Protein AF-A0A2E3RM75-F1 (afdb_monomer_lite)

Sequence (176 aa):
MGRNAAHRKAKRLPVSNRKEKLHALMRGMIERSFPGKHGLAAAEVESWISGKEVQLEQADKGAFSRKFHGSRDWSFLDVLAMQSLAGSTRITDAFEDEVEASPADTLSTLQHASHLLKESGEAVNALMSLESGDGDISETRAELIEAREAVEMALASLNAKAPSPAPVAPMQRRAG

Foldseek 3Di:
DDDDDDDPDPDDDPPVVLQVVLLVVLLVLCCVLPPVNQLVLQQQLVCQLVVHRGDSVRGPSVQSVCCNVSVDPDDPSSVVSSCVSSVHCVSVVVVVVVVVSPPPVLQPLVSLVVQLVVLVVLLVVQVVCVVVVNHDPVSNVVSVVSNVVSVVSSVVSVVVPDDDDPPDPPDPDDDD

Radius of gyration: 25.94 Å; chains: 1; bounding box: 64×62×68 Å

Secondary structure (DSSP, 8-state):
-----------PPPHHHHHHHHHHHHHHHHHHHSTT-HHHHHHHHHHHHHTS---TTTS-HHHHHHHHTTSSPPPHHHHHHHHHHTT--HHHHHHHHHHHTS------HHHHHHHHHHHHHHHHHHHHHHHHT-S-HHHHHHHHHHHHHHHHHHHHHHHHHSPPPPP---------

pLDDT: mean 81.68, std 19.38, range [38.88, 97.5]

Structure (mmCIF, N/CA/C/O backbone):
data_AF-A0A2E3RM75-F1
#
_entry.id   AF-A0A2E3RM75-F1
#
loop_
_atom_site.group_PDB
_atom_site.id
_atom_site.type_symbol
_atom_site.label_atom_id
_atom_site.label_alt_id
_atom_site.label_comp_id
_atom_site.label_asym_id
_atom_site.label_entity_id
_atom_site.label_seq_id
_atom_site.pdbx_PDB_ins_code
_atom_site.Cartn_x
_atom_site.Cartn_y
_atom_site.Cartn_z
_atom_site.occupancy
_atom_site.B_iso_or_equiv
_atom_site.auth_seq_id
_atom_site.auth_comp_id
_atom_site.auth_asym_id
_atom_site.auth_atom_id
_atom_site.pdbx_PDB_model_num
ATOM 1 N N . MET A 1 1 ? 44.868 -17.757 18.517 1.00 40.78 1 MET A N 1
ATOM 2 C CA . MET A 1 1 ? 44.311 -17.721 17.145 1.00 40.78 1 MET A CA 1
ATOM 3 C C . MET A 1 1 ? 42.870 -17.230 17.217 1.00 40.78 1 MET A C 1
ATOM 5 O O . MET A 1 1 ? 41.973 -18.025 17.457 1.00 40.78 1 MET A O 1
ATOM 9 N N . GLY A 1 2 ? 42.656 -15.916 17.109 1.00 38.88 2 GLY A N 1
ATOM 10 C CA . GLY A 1 2 ? 41.320 -15.312 17.135 1.00 38.88 2 GLY A CA 1
ATOM 11 C C . GLY A 1 2 ? 40.689 -15.327 15.745 1.00 38.88 2 GLY A C 1
ATOM 12 O O . GLY A 1 2 ? 41.323 -14.897 14.784 1.00 38.88 2 GLY A O 1
ATOM 13 N N . ARG A 1 3 ? 39.458 -15.834 15.622 1.00 39.69 3 ARG A N 1
ATOM 14 C CA . ARG A 1 3 ? 38.666 -15.722 14.390 1.00 39.69 3 ARG A CA 1
ATOM 15 C C . ARG A 1 3 ? 37.671 -14.579 14.557 1.00 39.69 3 ARG A C 1
ATOM 17 O O . ARG A 1 3 ? 36.735 -14.675 15.341 1.00 39.69 3 ARG A O 1
ATOM 24 N N . ASN A 1 4 ? 37.925 -13.504 13.816 1.00 39.81 4 ASN A N 1
ATOM 25 C CA . ASN A 1 4 ? 37.024 -12.376 13.620 1.00 39.81 4 ASN A CA 1
ATOM 26 C C . ASN A 1 4 ? 35.717 -12.865 12.978 1.00 39.81 4 ASN A C 1
ATOM 28 O O . ASN A 1 4 ? 35.725 -13.329 11.837 1.00 39.81 4 ASN A O 1
ATOM 32 N N . ALA A 1 5 ? 34.601 -12.742 13.694 1.00 41.91 5 ALA A N 1
ATOM 33 C CA . ALA A 1 5 ? 33.271 -12.878 13.121 1.00 41.91 5 ALA A CA 1
ATOM 34 C C . ALA A 1 5 ? 32.913 -11.557 12.426 1.00 41.91 5 ALA A C 1
ATOM 36 O O . ALA A 1 5 ? 32.620 -10.549 13.066 1.00 41.91 5 ALA A O 1
ATOM 37 N N . ALA A 1 6 ? 32.992 -11.546 11.097 1.00 41.34 6 ALA A N 1
ATOM 38 C CA . ALA A 1 6 ? 32.573 -10.415 10.286 1.00 41.34 6 ALA A CA 1
ATOM 39 C C . ALA A 1 6 ? 31.046 -10.248 10.373 1.00 41.34 6 ALA A C 1
ATOM 41 O O . ALA A 1 6 ? 30.289 -10.971 9.727 1.00 41.34 6 ALA A O 1
ATOM 42 N N . HIS A 1 7 ? 30.589 -9.268 11.154 1.00 39.34 7 HIS A N 1
ATOM 43 C CA . HIS A 1 7 ? 29.228 -8.750 11.067 1.00 39.34 7 HIS A CA 1
ATOM 44 C C . HIS A 1 7 ? 29.013 -8.119 9.683 1.00 39.34 7 HIS A C 1
ATOM 46 O O . HIS A 1 7 ? 29.459 -7.002 9.412 1.00 39.34 7 HIS A O 1
ATOM 52 N N . ARG A 1 8 ? 28.310 -8.825 8.791 1.00 41.28 8 ARG A N 1
ATOM 53 C CA . ARG A 1 8 ? 27.731 -8.225 7.583 1.00 41.28 8 ARG A CA 1
ATOM 54 C C . ARG A 1 8 ? 26.613 -7.274 8.014 1.00 41.28 8 ARG A C 1
ATOM 56 O O . ARG A 1 8 ? 25.492 -7.703 8.254 1.00 41.28 8 ARG A O 1
ATOM 63 N N . LYS A 1 9 ? 26.924 -5.979 8.127 1.00 40.62 9 LYS A N 1
ATOM 64 C CA . LYS A 1 9 ? 25.909 -4.924 8.239 1.00 40.62 9 LYS A CA 1
ATOM 65 C C . LYS A 1 9 ? 25.037 -4.958 6.981 1.00 40.62 9 LYS A C 1
ATOM 67 O O . LYS A 1 9 ? 25.577 -4.871 5.876 1.00 40.62 9 LYS A O 1
ATOM 72 N N . ALA A 1 10 ? 23.719 -5.075 7.146 1.00 48.03 10 ALA A N 1
ATOM 73 C CA . ALA A 1 10 ? 22.761 -4.883 6.064 1.00 48.03 10 ALA A CA 1
ATOM 74 C C . ALA A 1 10 ? 22.979 -3.481 5.477 1.00 48.03 10 ALA A C 1
ATOM 76 O O . ALA A 1 10 ? 22.758 -2.457 6.126 1.00 48.03 10 ALA A O 1
ATOM 77 N N . LYS A 1 11 ? 23.544 -3.434 4.271 1.00 43.00 11 LYS A N 1
ATOM 78 C CA . LYS A 1 11 ? 23.890 -2.188 3.596 1.00 43.00 11 LYS A CA 1
ATOM 79 C C . LYS A 1 11 ? 22.593 -1.601 3.052 1.00 43.00 11 LYS A C 1
ATOM 81 O O . LYS A 1 11 ? 22.117 -2.057 2.018 1.00 43.00 11 LYS A O 1
ATOM 86 N N . ARG A 1 12 ? 22.023 -0.611 3.752 1.00 49.88 12 ARG A N 1
ATOM 87 C CA . ARG A 1 12 ? 20.933 0.217 3.214 1.00 49.88 12 ARG A CA 1
ATOM 88 C C . ARG A 1 12 ? 21.353 0.693 1.825 1.00 49.88 12 ARG A C 1
ATOM 90 O O . ARG A 1 12 ? 22.395 1.338 1.677 1.00 49.88 12 ARG A O 1
ATOM 97 N N . LEU A 1 13 ? 20.585 0.310 0.811 1.00 47.06 13 LEU A N 1
ATOM 98 C CA . LEU A 1 13 ? 20.809 0.787 -0.542 1.00 47.06 13 LEU A CA 1
ATOM 99 C C . LEU A 1 13 ? 20.590 2.309 -0.550 1.00 47.06 13 LEU A C 1
ATOM 101 O O . LEU A 1 13 ? 19.638 2.784 0.076 1.00 47.06 13 LEU A O 1
ATOM 105 N N . PRO A 1 14 ? 21.466 3.093 -1.201 1.00 52.31 14 PRO A N 1
ATOM 106 C CA . PRO A 1 14 ? 21.268 4.534 -1.312 1.00 52.31 14 PRO A CA 1
ATOM 107 C C . PRO A 1 14 ? 19.904 4.824 -1.956 1.00 52.31 14 PRO A C 1
ATOM 109 O O . PRO A 1 14 ? 19.444 4.056 -2.798 1.00 52.31 14 PRO A O 1
ATOM 112 N N . VAL A 1 15 ? 19.253 5.928 -1.571 1.00 54.31 15 VAL A N 1
ATOM 113 C CA . VAL A 1 15 ? 17.905 6.320 -2.043 1.00 54.31 15 VAL A CA 1
ATOM 114 C C . VAL A 1 15 ? 17.802 6.331 -3.579 1.00 54.31 15 VAL A C 1
ATOM 116 O O . VAL A 1 15 ? 16.757 5.980 -4.127 1.00 54.31 15 VAL A O 1
ATOM 119 N N . SER A 1 16 ? 18.904 6.631 -4.277 1.00 59.72 16 SER A N 1
ATOM 120 C CA . SER A 1 16 ? 19.016 6.530 -5.738 1.00 59.72 16 SER A CA 1
ATOM 121 C C . SER A 1 16 ? 18.713 5.126 -6.275 1.00 59.72 16 SER A C 1
ATOM 123 O O . SER A 1 16 ? 18.017 4.990 -7.275 1.00 59.72 16 SER A O 1
ATOM 125 N N . ASN A 1 17 ? 19.128 4.076 -5.566 1.00 78.06 17 ASN A N 1
ATOM 126 C CA . ASN A 1 17 ? 18.928 2.691 -5.980 1.00 78.06 17 ASN A CA 1
ATOM 127 C C . ASN A 1 17 ? 17.463 2.246 -5.815 1.00 78.06 17 ASN A C 1
ATOM 129 O O . ASN A 1 17 ? 16.940 1.529 -6.658 1.00 78.06 17 ASN A O 1
ATOM 133 N N . ARG A 1 18 ? 16.738 2.734 -4.795 1.00 84.00 18 ARG A N 1
ATOM 134 C CA . ARG A 1 18 ? 15.300 2.424 -4.643 1.00 84.00 18 ARG A CA 1
ATOM 135 C C . ARG A 1 18 ? 14.464 3.008 -5.775 1.00 84.00 18 ARG A C 1
ATOM 137 O O . ARG A 1 18 ? 13.613 2.317 -6.331 1.00 84.00 18 ARG A O 1
ATOM 144 N N . LYS A 1 19 ? 14.740 4.260 -6.149 1.00 86.88 19 LYS A N 1
ATOM 145 C CA . LYS A 1 19 ? 14.099 4.904 -7.299 1.00 86.88 19 LYS A CA 1
ATOM 146 C C . LYS A 1 19 ? 14.412 4.145 -8.591 1.00 86.88 19 LYS A C 1
ATOM 148 O O . LYS A 1 19 ? 13.497 3.777 -9.321 1.00 86.88 19 LYS A O 1
ATOM 153 N N . GLU A 1 20 ? 15.682 3.849 -8.854 1.00 89.38 20 GLU A N 1
ATOM 154 C CA . GLU A 1 20 ? 16.096 3.074 -10.032 1.00 89.38 20 GLU A CA 1
ATOM 155 C C . GLU A 1 20 ? 15.445 1.683 -10.077 1.00 89.38 20 GLU A C 1
ATOM 157 O O . GLU A 1 20 ? 14.949 1.270 -11.129 1.00 89.38 20 GLU A O 1
ATOM 162 N N . LYS A 1 21 ? 15.365 0.995 -8.929 1.00 91.19 21 LYS A N 1
ATOM 163 C CA . LYS A 1 21 ? 14.677 -0.293 -8.770 1.00 91.19 21 LYS A CA 1
ATOM 164 C C . LYS A 1 21 ? 13.194 -0.176 -9.106 1.00 91.19 21 LYS A C 1
ATOM 166 O O . LYS A 1 21 ? 12.702 -0.970 -9.906 1.00 91.19 21 LYS A O 1
ATOM 171 N N . LEU A 1 22 ? 12.494 0.828 -8.570 1.00 94.19 22 LEU A N 1
ATOM 172 C CA . LEU A 1 22 ? 11.085 1.073 -8.887 1.00 94.19 22 LEU A CA 1
ATOM 173 C C . LEU A 1 22 ? 10.889 1.297 -10.391 1.00 94.19 22 LEU A C 1
ATOM 175 O O . LEU A 1 22 ? 10.035 0.659 -11.001 1.00 94.19 22 LEU A O 1
ATOM 179 N N . HIS A 1 23 ? 11.718 2.136 -11.019 1.00 94.81 23 HIS A N 1
ATOM 180 C CA . HIS A 1 23 ? 11.656 2.366 -12.464 1.00 94.81 23 HIS A CA 1
ATOM 181 C C . HIS A 1 23 ? 11.937 1.100 -13.281 1.00 94.81 23 HIS A C 1
ATOM 183 O O . HIS A 1 23 ? 11.306 0.883 -14.315 1.00 94.81 23 HIS A O 1
ATOM 189 N N . ALA A 1 24 ? 12.879 0.257 -12.857 1.00 93.94 24 ALA A N 1
ATOM 190 C CA . ALA A 1 24 ? 13.157 -1.013 -13.520 1.00 93.94 24 ALA A CA 1
ATOM 191 C C . ALA A 1 24 ? 11.976 -1.990 -13.403 1.00 93.94 24 ALA A C 1
ATOM 193 O O . ALA A 1 24 ? 11.581 -2.594 -14.401 1.00 93.94 24 ALA A O 1
ATOM 194 N N . LEU A 1 25 ? 11.381 -2.105 -12.212 1.00 95.12 25 LEU A N 1
ATOM 195 C CA . LEU A 1 25 ? 10.227 -2.968 -11.965 1.00 95.12 25 LEU A CA 1
ATOM 196 C C . LEU A 1 25 ? 8.989 -2.502 -12.740 1.00 95.12 25 LEU A C 1
ATOM 198 O O . LEU A 1 25 ? 8.364 -3.316 -13.418 1.00 95.12 25 LEU A O 1
ATOM 202 N N . MET A 1 26 ? 8.687 -1.200 -12.709 1.00 96.62 26 MET A N 1
ATOM 203 C CA . MET A 1 26 ? 7.584 -0.606 -13.471 1.00 96.62 26 MET A CA 1
ATOM 204 C C . MET A 1 26 ? 7.751 -0.843 -14.972 1.00 96.62 26 MET A C 1
ATOM 206 O O . MET A 1 26 ? 6.830 -1.339 -15.614 1.00 96.62 26 MET A O 1
ATOM 210 N N . ARG A 1 27 ? 8.940 -0.583 -15.538 1.00 95.00 27 ARG A N 1
ATOM 211 C CA . ARG A 1 27 ? 9.213 -0.869 -16.958 1.00 95.00 27 ARG A CA 1
ATOM 212 C C . ARG A 1 27 ? 9.012 -2.343 -17.292 1.00 95.00 27 ARG A C 1
ATOM 214 O O . ARG A 1 27 ? 8.335 -2.654 -18.262 1.00 95.00 27 ARG A O 1
ATOM 221 N N . GLY A 1 28 ? 9.557 -3.247 -16.478 1.00 94.12 28 GLY A N 1
ATOM 222 C CA . GLY A 1 28 ? 9.406 -4.686 -16.695 1.00 94.12 28 GLY A CA 1
ATOM 223 C C . GLY A 1 28 ? 7.950 -5.158 -16.624 1.00 94.12 28 GLY A C 1
ATOM 224 O O . GLY A 1 28 ? 7.558 -6.052 -17.372 1.00 94.12 28 GLY A O 1
ATOM 225 N N . MET A 1 29 ? 7.142 -4.555 -15.749 1.00 95.25 29 MET A N 1
ATOM 226 C CA . MET A 1 29 ? 5.712 -4.847 -15.637 1.00 95.25 29 MET A CA 1
ATOM 227 C C . MET A 1 29 ? 4.923 -4.309 -16.835 1.00 95.25 29 MET A C 1
ATOM 229 O O . MET A 1 29 ? 4.083 -5.026 -17.379 1.00 95.25 29 MET A O 1
ATOM 233 N N . ILE A 1 30 ? 5.231 -3.090 -17.284 1.00 95.06 30 ILE A N 1
ATOM 234 C CA . ILE A 1 30 ? 4.619 -2.475 -18.468 1.00 95.06 30 ILE A CA 1
ATOM 235 C C . ILE A 1 30 ? 4.959 -3.276 -19.724 1.00 95.06 30 ILE A C 1
ATOM 237 O O . ILE A 1 30 ? 4.052 -3.632 -20.462 1.00 95.06 30 ILE A O 1
ATOM 241 N N . GLU A 1 31 ? 6.225 -3.634 -19.949 1.00 94.75 31 GLU A N 1
ATOM 242 C CA . GLU A 1 31 ? 6.624 -4.411 -21.135 1.00 94.75 31 GLU A CA 1
ATOM 243 C C . GLU A 1 31 ? 5.993 -5.803 -21.175 1.00 94.75 31 GLU A C 1
ATOM 245 O O . GLU A 1 31 ? 5.698 -6.332 -22.243 1.00 94.75 31 GLU A O 1
ATOM 250 N N . ARG A 1 32 ? 5.756 -6.406 -20.006 1.00 93.75 32 ARG A N 1
ATOM 251 C CA . ARG A 1 32 ? 5.083 -7.703 -19.911 1.00 93.75 32 ARG A CA 1
ATOM 252 C C . ARG A 1 32 ? 3.587 -7.602 -20.200 1.00 93.75 32 ARG A C 1
ATOM 254 O O . ARG A 1 32 ? 3.048 -8.475 -20.870 1.00 93.75 32 ARG A O 1
ATOM 261 N N . SER A 1 33 ? 2.931 -6.578 -19.659 1.00 93.06 33 SER A N 1
ATOM 262 C CA . SER A 1 33 ? 1.466 -6.448 -19.692 1.00 93.06 33 SER A CA 1
ATOM 263 C C . SER A 1 33 ? 0.980 -5.729 -20.956 1.00 93.06 33 SER A C 1
ATOM 265 O O . SER A 1 33 ? -0.091 -6.029 -21.470 1.00 93.06 33 SER A O 1
ATOM 267 N N . PHE A 1 34 ? 1.801 -4.829 -21.503 1.00 93.75 34 PHE A N 1
ATOM 268 C CA . PHE A 1 34 ? 1.526 -4.009 -22.685 1.00 93.75 34 PHE A CA 1
ATOM 269 C C . PHE A 1 34 ? 2.708 -4.016 -23.679 1.00 93.75 34 PHE A C 1
ATOM 271 O O . PHE A 1 34 ? 3.299 -2.959 -23.934 1.00 93.75 34 PHE A O 1
ATOM 278 N N . PRO A 1 35 ? 3.065 -5.169 -24.280 1.00 92.19 35 PRO A N 1
ATOM 279 C CA . PRO A 1 35 ? 4.256 -5.282 -25.124 1.00 92.19 35 PRO A CA 1
ATOM 280 C C . PRO A 1 35 ? 4.222 -4.304 -26.304 1.00 92.19 35 PRO A C 1
ATOM 282 O O . PRO A 1 35 ? 3.325 -4.373 -27.148 1.00 92.19 35 PRO A O 1
ATOM 285 N N . GLY A 1 36 ? 5.174 -3.366 -26.348 1.00 88.12 36 GLY A N 1
ATOM 286 C CA . GLY A 1 36 ? 5.261 -2.338 -27.395 1.00 88.12 36 GLY A CA 1
ATOM 287 C C . GLY A 1 36 ? 4.077 -1.358 -27.462 1.00 88.12 36 GLY A C 1
ATOM 288 O O . GLY A 1 36 ? 3.982 -0.577 -28.407 1.00 88.12 36 GLY A O 1
ATOM 289 N N . LYS A 1 37 ? 3.165 -1.378 -26.480 1.00 92.69 37 LYS A N 1
ATOM 290 C CA . LYS A 1 37 ? 1.920 -0.590 -26.464 1.00 92.69 37 LYS A CA 1
ATOM 291 C C . LYS A 1 37 ? 1.888 0.397 -25.296 1.00 92.69 37 LYS A C 1
ATOM 293 O O . LYS A 1 37 ? 0.909 0.477 -24.560 1.00 92.69 37 LYS A O 1
ATOM 298 N N . HIS A 1 38 ? 2.944 1.195 -25.133 1.00 91.75 38 HIS A N 1
ATOM 299 C CA . HIS A 1 38 ? 3.059 2.144 -24.010 1.00 91.75 38 HIS A CA 1
ATOM 300 C C . HIS A 1 38 ? 1.946 3.198 -23.983 1.00 91.75 38 HIS A C 1
ATOM 302 O O . HIS A 1 38 ? 1.546 3.634 -22.911 1.00 91.75 38 HIS A O 1
ATOM 308 N N . GLY A 1 39 ? 1.416 3.587 -25.147 1.00 92.19 39 GLY A N 1
ATOM 309 C CA . GLY A 1 39 ? 0.267 4.492 -25.213 1.00 92.19 39 GLY A CA 1
ATOM 310 C C . GLY A 1 39 ? -1.006 3.880 -24.624 1.00 92.19 39 GLY A C 1
ATOM 311 O O . GLY A 1 39 ? -1.752 4.583 -23.953 1.00 92.19 39 GLY A O 1
ATOM 312 N N . LEU A 1 40 ? -1.223 2.576 -24.830 1.00 95.25 40 LEU A N 1
ATOM 313 C CA . LEU A 1 40 ? -2.349 1.859 -24.230 1.00 95.25 40 LEU A CA 1
ATOM 314 C C . LEU A 1 40 ? -2.155 1.735 -22.718 1.00 95.25 40 LEU A C 1
ATOM 316 O O . LEU A 1 40 ? -3.074 2.029 -21.970 1.00 95.25 40 LEU A O 1
ATOM 320 N N . ALA A 1 41 ? -0.939 1.407 -22.268 1.00 96.06 41 ALA A N 1
ATOM 321 C CA . ALA A 1 41 ? -0.618 1.388 -20.840 1.00 96.06 41 ALA A CA 1
ATOM 322 C C . ALA A 1 41 ? -0.911 2.740 -20.164 1.00 96.06 41 ALA A C 1
ATOM 324 O O . ALA A 1 41 ? -1.444 2.772 -19.060 1.00 96.06 41 ALA A O 1
ATOM 325 N N . ALA A 1 42 ? -0.601 3.856 -20.835 1.00 96.69 42 ALA A N 1
ATOM 326 C CA . ALA A 1 42 ? -0.914 5.191 -20.332 1.00 96.69 42 ALA A CA 1
ATOM 327 C C . ALA A 1 42 ? -2.426 5.407 -20.159 1.00 96.69 42 ALA A C 1
ATOM 329 O O . ALA A 1 42 ? -2.852 5.858 -19.100 1.00 96.69 42 ALA A O 1
ATOM 330 N N . ALA A 1 43 ? -3.218 5.047 -21.171 1.00 97.12 43 ALA A N 1
ATOM 331 C CA . ALA A 1 43 ? -4.671 5.195 -21.153 1.00 97.12 43 ALA A CA 1
ATOM 332 C C . ALA A 1 43 ? -5.337 4.321 -20.078 1.00 97.12 43 ALA A C 1
ATOM 334 O O . ALA A 1 43 ? -6.182 4.805 -19.331 1.00 97.12 43 ALA A O 1
ATOM 335 N N . GLU A 1 44 ? -4.913 3.064 -19.941 1.00 97.50 44 GLU A N 1
ATOM 336 C CA . GLU A 1 44 ? -5.448 2.129 -18.942 1.00 97.50 44 GLU A CA 1
ATOM 337 C C . GLU A 1 44 ? -5.120 2.570 -17.510 1.00 97.50 44 GLU A C 1
ATOM 339 O O . GLU A 1 44 ? -5.987 2.567 -16.636 1.00 97.50 44 GLU A O 1
ATOM 344 N N . VAL A 1 45 ? -3.883 3.016 -17.262 1.00 96.38 45 VAL A N 1
ATOM 345 C CA . VAL A 1 45 ? -3.483 3.541 -15.947 1.00 96.38 45 VAL A CA 1
ATOM 346 C C . VAL A 1 45 ? -4.266 4.807 -15.606 1.00 96.38 45 VAL A C 1
ATOM 348 O O . VAL A 1 45 ? -4.761 4.939 -14.490 1.00 96.38 45 VAL A O 1
ATOM 351 N N . GLU A 1 46 ? -4.416 5.733 -16.553 1.00 97.25 46 GLU A N 1
ATOM 352 C CA . GLU A 1 46 ? -5.192 6.956 -16.336 1.00 97.25 46 GLU A CA 1
ATOM 353 C C . GLU A 1 46 ? -6.681 6.655 -16.119 1.00 97.25 46 GLU A C 1
ATOM 355 O O . GLU A 1 46 ? -7.319 7.263 -15.253 1.00 97.25 46 GLU A O 1
ATOM 360 N N . SER A 1 47 ? -7.216 5.662 -16.833 1.00 96.75 47 SER A N 1
ATOM 361 C CA . SER A 1 47 ? -8.595 5.208 -16.660 1.00 96.75 47 SER A CA 1
ATOM 362 C C . SER A 1 47 ? -8.829 4.636 -15.269 1.00 96.75 47 SER A C 1
ATOM 364 O O . SER A 1 47 ? -9.785 5.006 -14.586 1.00 96.75 47 SER A O 1
ATOM 366 N N . TRP A 1 48 ? -7.908 3.786 -14.811 1.00 97.25 48 TRP A N 1
ATOM 367 C CA . TRP A 1 48 ? -7.953 3.199 -13.478 1.00 97.25 48 TRP A CA 1
ATOM 368 C C . TRP A 1 48 ? -7.886 4.272 -12.386 1.00 97.25 48 TRP A C 1
ATOM 370 O O . TRP A 1 48 ? -8.686 4.262 -11.455 1.00 97.25 48 TRP A O 1
ATOM 380 N N . ILE A 1 49 ? -6.966 5.233 -12.517 1.00 94.88 49 ILE A N 1
ATOM 381 C CA . ILE A 1 49 ? -6.761 6.290 -11.514 1.00 94.88 49 ILE A CA 1
ATOM 382 C C . ILE A 1 49 ? -7.952 7.251 -11.459 1.00 94.88 49 ILE A C 1
ATOM 384 O O . ILE A 1 49 ? -8.362 7.668 -10.377 1.00 94.88 49 ILE A O 1
ATOM 388 N N . SER A 1 50 ? -8.491 7.637 -12.616 1.00 94.38 50 SER A N 1
ATOM 389 C CA . SER A 1 50 ? -9.599 8.594 -12.696 1.00 94.38 50 SER A CA 1
ATOM 390 C C . SER A 1 50 ? -10.973 7.962 -12.452 1.00 94.38 50 SER A C 1
ATOM 392 O O . SER A 1 50 ? -11.943 8.688 -12.217 1.00 94.38 50 SER A O 1
ATOM 394 N N . GLY A 1 51 ? -11.072 6.630 -12.527 1.00 94.06 51 GLY A N 1
ATOM 395 C CA . GLY A 1 51 ? -12.333 5.890 -12.475 1.00 94.06 51 GLY A CA 1
ATOM 396 C C . GLY A 1 51 ? -13.226 6.107 -13.702 1.00 94.06 51 GLY A C 1
ATOM 397 O O . GLY A 1 51 ? -14.425 5.835 -13.641 1.00 94.06 51 GLY A O 1
ATOM 398 N N . LYS A 1 52 ? -12.679 6.639 -14.800 1.00 95.19 52 LYS A N 1
ATOM 399 C CA . LYS A 1 52 ? -13.393 6.925 -16.052 1.00 95.19 52 LYS A CA 1
ATOM 400 C C . LYS A 1 52 ? -12.632 6.323 -17.217 1.00 95.19 52 LYS A C 1
ATOM 402 O O . LYS A 1 52 ? -11.414 6.307 -17.197 1.00 95.19 52 LYS A O 1
ATOM 407 N N . GLU A 1 53 ? -13.334 5.881 -18.250 1.00 94.75 53 GLU A N 1
ATOM 408 C CA . GLU A 1 53 ? -12.671 5.408 -19.464 1.00 94.75 53 GLU A CA 1
ATOM 409 C C . GLU A 1 53 ? -11.954 6.572 -20.168 1.00 94.75 53 GLU A C 1
ATOM 411 O O . GLU A 1 53 ? -12.577 7.567 -20.546 1.00 94.75 53 GLU A O 1
ATOM 416 N N . VAL A 1 54 ? -10.638 6.442 -20.327 1.00 95.12 54 VAL A N 1
ATOM 417 C CA . VAL A 1 54 ? -9.774 7.368 -21.060 1.00 95.12 54 VAL A CA 1
ATOM 418 C C . VAL A 1 54 ? -9.354 6.691 -22.352 1.00 95.12 54 VAL A C 1
ATOM 420 O O . VAL A 1 54 ? -8.687 5.659 -22.347 1.00 95.12 54 VAL A O 1
ATOM 423 N N . GLN A 1 55 ? -9.728 7.292 -23.478 1.00 94.38 55 GLN A N 1
ATOM 424 C CA . GLN A 1 55 ? -9.362 6.771 -24.791 1.00 94.38 55 GLN A CA 1
ATOM 425 C C . GLN A 1 55 ? -7.874 6.999 -25.083 1.00 94.38 55 GLN A C 1
ATOM 427 O O . GLN A 1 55 ? -7.254 7.954 -24.600 1.00 94.38 55 GLN A O 1
ATOM 432 N N . LEU A 1 56 ? -7.298 6.150 -25.937 1.00 92.75 56 LEU A N 1
ATOM 433 C CA . LEU A 1 56 ? -5.879 6.191 -26.302 1.00 92.75 56 LEU A CA 1
ATOM 434 C C . LEU A 1 56 ? -5.434 7.565 -26.830 1.00 92.75 56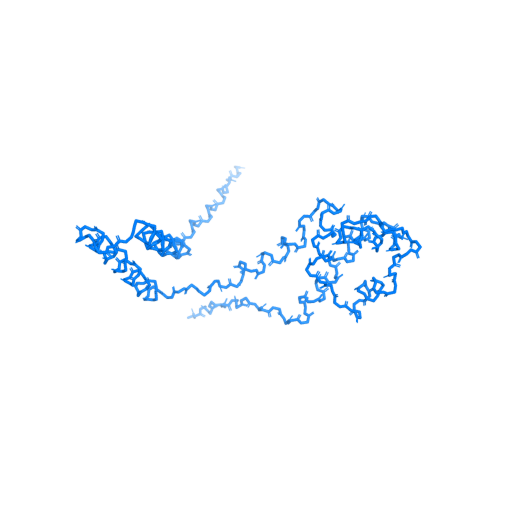 LEU A C 1
ATOM 436 O O . LEU A 1 56 ? -4.281 7.958 -26.658 1.00 92.75 56 LEU A O 1
ATOM 440 N N . GLU A 1 57 ? -6.309 8.291 -27.512 1.00 93.12 57 GLU A N 1
ATOM 441 C CA . GLU A 1 57 ? -6.041 9.608 -28.092 1.00 93.12 57 GLU A CA 1
ATOM 442 C C . GLU A 1 57 ? -6.000 10.714 -27.034 1.00 93.12 57 GLU A C 1
ATOM 444 O O . GLU A 1 57 ? -5.336 11.727 -27.243 1.00 93.12 57 GLU A O 1
ATOM 449 N N . GLN A 1 58 ? -6.692 10.512 -25.912 1.00 91.44 58 GLN A N 1
ATOM 450 C CA . GLN A 1 58 ? -6.852 11.490 -24.837 1.00 91.44 58 GLN A CA 1
ATOM 451 C C . GLN A 1 58 ? -5.784 11.347 -23.748 1.00 91.44 58 GLN A C 1
ATOM 453 O O . GLN A 1 58 ? -5.500 12.317 -23.051 1.00 91.44 58 GLN A O 1
ATOM 458 N N . ALA A 1 59 ? -5.176 10.165 -23.627 1.00 93.31 59 ALA A N 1
ATOM 459 C CA . ALA A 1 59 ? -4.178 9.875 -22.605 1.00 93.31 59 ALA A CA 1
ATOM 460 C C . ALA A 1 59 ? -2.919 10.756 -22.719 1.00 93.31 59 ALA A C 1
ATOM 462 O O . ALA A 1 59 ? -2.363 10.938 -23.813 1.00 93.31 59 ALA A O 1
ATOM 463 N N . ASP A 1 60 ? -2.383 11.218 -21.581 1.00 92.62 60 ASP A N 1
ATOM 464 C CA . ASP A 1 60 ? -1.124 11.982 -21.543 1.00 92.62 60 ASP A CA 1
ATOM 465 C C . ASP A 1 60 ? 0.106 11.065 -21.705 1.00 92.62 60 ASP A C 1
ATOM 467 O O . ASP A 1 60 ? 0.876 10.770 -20.778 1.00 92.62 60 ASP A O 1
ATOM 471 N N . LYS A 1 61 ? 0.335 10.643 -22.953 1.00 94.12 61 LYS A N 1
ATOM 472 C CA . LYS A 1 61 ? 1.492 9.830 -23.369 1.00 94.12 61 LYS A CA 1
ATOM 473 C C . LYS A 1 61 ? 2.821 10.514 -23.055 1.00 94.12 61 LYS A C 1
ATOM 475 O O . LYS A 1 61 ? 3.822 9.833 -22.832 1.00 94.12 61 LYS A O 1
ATOM 480 N N . GLY A 1 62 ? 2.854 11.847 -23.031 1.00 93.88 62 GLY A N 1
ATOM 481 C CA . GLY A 1 62 ? 4.056 12.617 -22.725 1.00 93.88 62 GLY A CA 1
ATOM 482 C C . GLY A 1 62 ? 4.455 12.475 -21.259 1.00 93.88 62 GLY A C 1
ATOM 483 O O . GLY A 1 62 ? 5.616 12.190 -20.953 1.00 93.88 62 GLY A O 1
ATOM 484 N N . ALA A 1 63 ? 3.500 12.631 -20.339 1.00 92.31 63 ALA A N 1
ATOM 485 C CA . ALA A 1 63 ? 3.731 12.389 -18.921 1.00 92.31 63 ALA A CA 1
ATOM 486 C C . ALA A 1 63 ? 4.099 10.933 -18.648 1.00 92.31 63 ALA A C 1
ATOM 488 O O . ALA A 1 63 ? 5.060 10.696 -17.913 1.00 92.31 63 ALA A O 1
ATOM 489 N N . PHE A 1 64 ? 3.390 9.984 -19.260 1.00 95.44 64 PHE A N 1
ATOM 490 C CA . PHE A 1 64 ? 3.688 8.564 -19.101 1.00 95.44 64 PHE A CA 1
ATOM 491 C C . PHE A 1 64 ? 5.086 8.212 -19.623 1.00 95.44 64 PHE A C 1
ATOM 493 O O . PHE A 1 64 ? 5.865 7.579 -18.917 1.00 95.44 64 PHE A O 1
ATOM 500 N N . SER A 1 65 ? 5.460 8.697 -20.811 1.00 94.38 65 SER A N 1
ATOM 501 C CA . SER A 1 65 ? 6.792 8.479 -21.385 1.00 94.38 65 SER A CA 1
ATOM 502 C C . SER A 1 65 ? 7.901 9.031 -20.485 1.00 94.38 65 SER A C 1
ATOM 504 O O . SER A 1 65 ? 8.896 8.349 -20.244 1.00 94.38 65 SER A O 1
ATOM 506 N N . ARG A 1 66 ? 7.722 10.222 -19.897 1.00 96.06 66 ARG A N 1
ATOM 507 C CA . ARG A 1 66 ? 8.684 10.767 -18.921 1.00 96.06 66 ARG A CA 1
ATOM 508 C C . ARG A 1 66 ? 8.829 9.875 -17.683 1.00 96.06 66 ARG A C 1
ATOM 510 O O . ARG A 1 66 ? 9.945 9.703 -17.194 1.00 96.06 66 ARG A O 1
ATOM 517 N N . LYS A 1 67 ? 7.734 9.278 -17.197 1.00 95.31 67 LYS A N 1
ATOM 518 C CA . LYS A 1 67 ? 7.785 8.299 -16.096 1.00 95.31 67 LYS A CA 1
ATOM 519 C C . LYS A 1 67 ? 8.510 7.017 -16.512 1.00 95.31 67 LYS A C 1
ATOM 521 O O . LYS A 1 67 ? 9.408 6.545 -15.814 1.00 95.31 67 LYS A O 1
ATOM 526 N N . PHE A 1 68 ? 8.194 6.506 -17.698 1.00 94.06 68 PHE A N 1
ATOM 527 C CA . PHE A 1 68 ? 8.808 5.308 -18.265 1.00 94.06 68 PHE A CA 1
ATOM 528 C C . PHE A 1 68 ? 10.331 5.438 -18.411 1.00 94.06 68 PHE A C 1
ATOM 530 O O . PHE A 1 68 ? 11.066 4.538 -18.010 1.00 94.06 68 PHE A O 1
ATOM 537 N N . HIS A 1 69 ? 10.816 6.583 -18.895 1.00 92.25 69 HIS A N 1
ATOM 538 C CA . HIS A 1 69 ? 12.245 6.844 -19.098 1.00 92.25 69 HIS A CA 1
ATOM 539 C C . HIS A 1 69 ? 12.979 7.362 -17.848 1.00 92.25 69 HIS A C 1
ATOM 541 O O . HIS A 1 69 ? 14.182 7.603 -17.906 1.00 92.25 69 HIS A O 1
ATOM 547 N N . GLY A 1 70 ? 12.293 7.525 -16.713 1.00 89.44 70 GLY A N 1
ATOM 548 C CA . GLY A 1 70 ? 12.928 7.919 -15.450 1.00 89.44 70 GLY A CA 1
ATOM 549 C C . GLY A 1 70 ? 13.126 9.419 -15.239 1.00 89.44 70 GLY A C 1
ATOM 550 O O . GLY A 1 70 ? 13.689 9.817 -14.222 1.00 89.44 70 GLY A O 1
ATOM 551 N N . SER A 1 71 ? 12.646 10.266 -16.155 1.00 90.62 71 SER A N 1
ATOM 552 C CA . SER A 1 71 ? 12.726 11.726 -16.015 1.00 90.62 71 SER A CA 1
ATOM 553 C C . SER A 1 71 ? 11.574 12.319 -15.190 1.00 90.62 71 SER A C 1
ATOM 555 O O . SER A 1 71 ? 11.578 13.512 -14.897 1.00 90.62 71 SER A O 1
ATOM 557 N N . ARG A 1 72 ? 10.566 11.512 -14.839 1.00 92.62 72 ARG A N 1
ATOM 558 C CA . ARG A 1 72 ? 9.484 11.836 -13.899 1.00 92.62 72 ARG A CA 1
ATOM 559 C C . ARG A 1 72 ? 9.260 10.643 -12.977 1.00 92.62 72 ARG A C 1
ATOM 561 O O . ARG A 1 72 ? 9.354 9.511 -13.431 1.00 92.62 72 ARG A O 1
ATOM 568 N N . ASP A 1 73 ? 8.940 10.892 -11.716 1.00 92.94 73 ASP A N 1
ATOM 569 C CA . ASP A 1 73 ? 8.694 9.814 -10.758 1.00 92.94 73 ASP A CA 1
ATOM 570 C C . ASP A 1 73 ? 7.319 9.164 -10.949 1.00 92.94 73 ASP A C 1
ATOM 572 O O . ASP A 1 73 ? 6.343 9.813 -11.347 1.00 92.94 73 ASP A O 1
ATOM 576 N N . TRP A 1 74 ? 7.260 7.869 -10.641 1.00 95.00 74 TRP A N 1
ATOM 577 C CA . TRP A 1 74 ? 6.010 7.136 -10.471 1.00 95.00 74 TRP A CA 1
ATOM 578 C C . TRP A 1 74 ? 5.371 7.517 -9.136 1.00 95.00 74 TRP A C 1
ATOM 580 O O . TRP A 1 74 ? 6.037 7.534 -8.102 1.00 95.00 74 TRP A O 1
ATOM 590 N N . SER A 1 75 ? 4.077 7.820 -9.158 1.00 94.81 75 SER A N 1
ATOM 591 C CA . SER A 1 75 ? 3.286 8.001 -7.943 1.00 94.81 75 SER A CA 1
ATOM 592 C C . SER A 1 75 ? 2.838 6.652 -7.381 1.00 94.81 75 SER A C 1
ATOM 594 O O . SER A 1 75 ? 2.833 5.639 -8.079 1.00 94.81 75 SER A O 1
ATOM 596 N N . PHE A 1 76 ? 2.393 6.654 -6.126 1.00 93.06 76 PHE A N 1
ATOM 597 C CA . PHE A 1 76 ? 1.788 5.479 -5.501 1.00 93.06 76 PHE A CA 1
ATOM 598 C C . PHE A 1 76 ? 0.583 4.942 -6.293 1.00 93.06 76 PHE A C 1
ATOM 600 O O . PHE A 1 76 ? 0.468 3.737 -6.499 1.00 93.06 76 PHE A O 1
ATOM 607 N N . LEU A 1 77 ? -0.272 5.832 -6.809 1.00 94.88 77 LEU A N 1
ATOM 608 C CA . LEU A 1 77 ? -1.434 5.439 -7.610 1.00 94.88 77 LEU A CA 1
ATOM 609 C C . LEU A 1 77 ? -1.034 4.786 -8.936 1.00 94.88 77 LEU A C 1
ATOM 611 O O . LEU A 1 77 ? -1.689 3.840 -9.354 1.00 94.88 77 LEU A O 1
ATOM 615 N N . ASP A 1 78 ? 0.062 5.227 -9.566 1.00 96.31 78 ASP A N 1
ATOM 616 C CA . ASP A 1 78 ? 0.568 4.574 -10.781 1.00 96.31 78 ASP A CA 1
ATOM 617 C C . ASP A 1 78 ? 0.994 3.125 -10.506 1.00 96.31 78 ASP A C 1
ATOM 619 O O . ASP A 1 78 ? 0.770 2.238 -11.329 1.00 96.31 78 ASP A O 1
ATOM 623 N N . VAL A 1 79 ? 1.616 2.890 -9.347 1.00 96.19 79 VAL A N 1
ATOM 624 C CA . VAL A 1 79 ? 2.066 1.559 -8.927 1.00 96.19 79 VAL A CA 1
ATOM 625 C C . VAL A 1 79 ? 0.865 0.652 -8.669 1.00 96.19 79 VAL A C 1
ATOM 627 O O . VAL A 1 79 ? 0.802 -0.434 -9.243 1.00 96.19 79 VAL A O 1
ATOM 630 N N . LEU A 1 80 ? -0.121 1.115 -7.892 1.00 96.00 80 LEU A N 1
ATOM 631 C CA . LEU A 1 80 ? -1.342 0.348 -7.630 1.00 96.00 80 LEU A CA 1
ATOM 632 C C . LEU A 1 80 ? -2.119 0.030 -8.910 1.00 96.00 80 LEU A C 1
ATOM 634 O O . LEU A 1 80 ? -2.519 -1.118 -9.109 1.00 96.00 80 LEU A O 1
ATOM 638 N N . ALA A 1 81 ? -2.287 1.020 -9.790 1.00 96.56 81 ALA A N 1
ATOM 639 C CA . ALA A 1 81 ? -2.955 0.840 -11.072 1.00 96.56 81 ALA A CA 1
ATOM 640 C C . ALA A 1 81 ? -2.269 -0.255 -11.892 1.00 96.56 81 ALA A C 1
ATOM 642 O O . ALA A 1 81 ? -2.912 -1.208 -12.325 1.00 96.56 81 ALA A O 1
ATOM 643 N N . MET A 1 82 ? -0.944 -0.175 -12.046 1.00 96.31 82 MET A N 1
ATOM 644 C CA . MET A 1 82 ? -0.192 -1.170 -12.807 1.00 96.31 82 MET A CA 1
ATOM 645 C C . MET A 1 82 ? -0.249 -2.563 -12.183 1.00 96.31 82 MET A C 1
ATOM 647 O O . MET A 1 82 ? -0.390 -3.537 -12.916 1.00 96.31 82 MET A O 1
ATOM 651 N N . GLN A 1 83 ? -0.169 -2.683 -10.857 1.00 95.94 83 GLN A N 1
ATOM 652 C CA . GLN A 1 83 ? -0.276 -3.976 -10.176 1.00 95.94 83 GLN A CA 1
ATOM 653 C C . GLN A 1 83 ? -1.666 -4.599 -10.328 1.00 95.94 83 GLN A C 1
ATOM 655 O O . GLN A 1 83 ? -1.769 -5.809 -10.534 1.00 95.94 83 GLN A O 1
ATOM 660 N N . SER A 1 84 ? -2.718 -3.778 -10.278 1.00 96.44 84 SER A N 1
ATOM 661 C CA . SER A 1 84 ? -4.097 -4.204 -10.522 1.00 96.44 84 SER A CA 1
ATOM 662 C C . SER A 1 84 ? -4.287 -4.667 -11.969 1.00 96.44 84 SER A C 1
ATOM 664 O O . SER A 1 84 ? -4.745 -5.786 -12.189 1.00 96.44 84 SER A O 1
ATOM 666 N N . LEU A 1 85 ? -3.858 -3.861 -12.945 1.00 94.81 85 LEU A N 1
ATOM 667 C CA . LEU A 1 85 ? -3.960 -4.168 -14.377 1.00 94.81 85 LEU A CA 1
ATOM 668 C C . LEU A 1 85 ? -3.126 -5.394 -14.778 1.00 94.81 85 LEU A C 1
ATOM 670 O O . LEU A 1 85 ? -3.542 -6.183 -15.621 1.00 94.81 85 LEU A O 1
ATOM 674 N N . ALA A 1 86 ? -1.952 -5.570 -14.170 1.00 93.38 86 ALA A N 1
ATOM 675 C CA . ALA A 1 86 ? -1.070 -6.705 -14.427 1.00 93.38 86 ALA A CA 1
ATOM 676 C C . ALA A 1 86 ? -1.428 -7.961 -13.611 1.00 93.38 86 ALA A C 1
ATOM 678 O O . ALA A 1 86 ? -0.808 -9.005 -13.819 1.00 93.38 86 ALA A O 1
ATOM 679 N N . GLY A 1 87 ? -2.360 -7.865 -12.652 1.00 92.88 87 GLY A N 1
ATOM 680 C CA . GLY A 1 87 ? -2.703 -8.952 -11.730 1.00 92.88 87 GLY A CA 1
ATOM 681 C C . GLY A 1 87 ? -1.512 -9.444 -10.898 1.00 92.88 87 GLY A C 1
ATOM 682 O O . GLY A 1 87 ? -1.350 -10.647 -10.704 1.00 92.88 87 GLY A O 1
ATOM 683 N N . SER A 1 88 ? -0.627 -8.540 -10.464 1.00 91.88 88 SER A N 1
ATOM 684 C CA . SER A 1 88 ? 0.661 -8.897 -9.855 1.00 91.88 88 SER A CA 1
ATOM 685 C C . SER A 1 88 ? 1.057 -7.951 -8.722 1.00 91.88 88 SER A C 1
ATOM 687 O O . SER A 1 88 ? 1.258 -6.761 -8.945 1.00 91.88 88 SER A O 1
ATOM 689 N N . THR A 1 89 ? 1.357 -8.498 -7.542 1.00 91.88 89 THR A N 1
ATOM 690 C CA . THR A 1 89 ? 1.865 -7.754 -6.372 1.00 91.88 89 THR A CA 1
ATOM 691 C C . THR A 1 89 ? 3.381 -7.542 -6.371 1.00 91.88 89 THR A C 1
ATOM 693 O O . THR A 1 89 ? 3.893 -6.823 -5.525 1.00 91.88 89 THR A O 1
ATOM 696 N N . ARG A 1 90 ? 4.094 -8.033 -7.394 1.00 87.94 90 ARG A N 1
ATOM 697 C CA . ARG A 1 90 ? 5.566 -8.046 -7.493 1.00 87.94 90 ARG A CA 1
ATOM 698 C C . ARG A 1 90 ? 6.299 -6.760 -7.085 1.00 87.94 90 ARG A C 1
ATOM 700 O O . ARG A 1 90 ? 7.432 -6.846 -6.621 1.00 87.94 90 ARG A O 1
ATOM 707 N N . ILE A 1 91 ? 5.737 -5.577 -7.349 1.00 90.31 91 ILE A N 1
ATOM 708 C CA . ILE A 1 91 ? 6.382 -4.313 -6.958 1.00 90.31 91 ILE A CA 1
ATOM 709 C C . ILE A 1 91 ? 6.333 -4.154 -5.439 1.00 90.31 91 ILE A C 1
ATOM 711 O O . ILE A 1 91 ? 7.375 -3.902 -4.846 1.00 90.31 91 ILE A O 1
ATOM 715 N N . THR A 1 92 ? 5.165 -4.350 -4.828 1.00 89.62 92 THR A N 1
ATOM 716 C CA . THR A 1 92 ? 4.988 -4.330 -3.371 1.00 89.62 92 THR A CA 1
ATOM 717 C C . THR A 1 92 ? 5.874 -5.373 -2.708 1.00 89.62 92 THR A C 1
ATOM 719 O O . THR A 1 92 ? 6.696 -4.987 -1.886 1.00 89.62 92 THR A O 1
ATOM 722 N N . ASP A 1 93 ? 5.819 -6.633 -3.153 1.00 86.88 93 ASP A N 1
ATOM 723 C CA . ASP A 1 93 ? 6.622 -7.729 -2.586 1.00 86.88 93 ASP A CA 1
ATOM 724 C C . ASP A 1 93 ? 8.125 -7.378 -2.595 1.00 86.88 93 ASP A C 1
ATOM 726 O O . ASP A 1 93 ? 8.840 -7.524 -1.608 1.00 86.88 93 ASP A O 1
ATOM 730 N N . ALA A 1 94 ? 8.613 -6.804 -3.704 1.00 84.31 94 ALA A N 1
ATOM 731 C CA . ALA A 1 94 ? 10.019 -6.435 -3.854 1.00 84.31 94 ALA A CA 1
ATOM 732 C C . ALA A 1 94 ? 10.475 -5.290 -2.932 1.00 84.31 94 ALA A C 1
ATOM 734 O O . ALA A 1 94 ? 11.687 -5.082 -2.795 1.00 84.31 94 ALA A O 1
ATOM 735 N N . PHE A 1 95 ? 9.553 -4.506 -2.373 1.00 83.12 95 PHE A N 1
ATOM 736 C CA . PHE A 1 95 ? 9.850 -3.466 -1.388 1.00 83.12 95 PHE A CA 1
ATOM 737 C C . PHE A 1 95 ? 9.474 -3.883 0.039 1.00 83.12 95 PHE A C 1
ATOM 739 O O . PHE A 1 95 ? 10.086 -3.372 0.971 1.00 83.12 95 PHE A O 1
ATOM 746 N N . GLU A 1 96 ? 8.554 -4.828 0.219 1.00 77.31 96 GLU A N 1
ATOM 747 C CA . GLU A 1 96 ? 8.208 -5.432 1.510 1.00 77.31 96 GLU A CA 1
ATOM 748 C C . GLU A 1 96 ? 9.405 -6.186 2.107 1.00 77.31 96 GLU A C 1
ATOM 750 O O . GLU A 1 96 ? 9.797 -5.902 3.239 1.00 77.31 96 GLU A O 1
ATOM 755 N N . ASP A 1 97 ? 10.110 -6.979 1.290 1.00 61.09 97 ASP A N 1
ATOM 756 C CA . ASP A 1 97 ? 11.375 -7.635 1.667 1.00 61.09 97 ASP A CA 1
ATOM 757 C C . ASP A 1 97 ? 12.453 -6.630 2.142 1.00 61.09 97 ASP A C 1
ATOM 759 O O . ASP A 1 97 ? 13.349 -6.954 2.925 1.00 61.09 97 ASP A O 1
ATOM 763 N N . GLU A 1 98 ? 12.407 -5.379 1.661 1.00 62.12 98 GLU A N 1
ATOM 764 C CA . GLU A 1 98 ? 13.328 -4.319 2.094 1.00 62.12 98 GLU A CA 1
ATOM 765 C C . GLU A 1 98 ? 12.889 -3.628 3.390 1.00 62.12 98 GLU A C 1
ATOM 767 O O . GLU A 1 98 ? 13.733 -3.043 4.079 1.00 62.12 98 GLU A O 1
ATOM 772 N N . VAL A 1 99 ? 11.591 -3.660 3.705 1.00 57.66 99 VAL A N 1
ATOM 773 C CA . VAL A 1 99 ? 11.03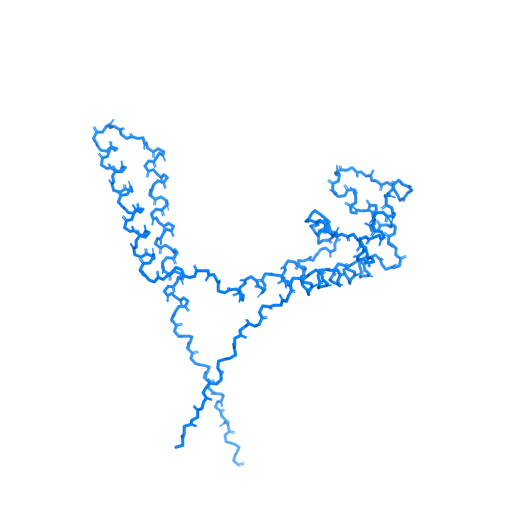3 -3.154 4.964 1.00 57.66 99 VAL A CA 1
ATOM 774 C C . VAL A 1 99 ? 11.307 -4.151 6.088 1.00 57.66 99 VAL A C 1
ATOM 776 O O . VAL A 1 99 ? 11.774 -3.714 7.137 1.00 57.66 99 VAL A O 1
ATOM 779 N N . GLU A 1 100 ? 11.168 -5.461 5.846 1.00 51.16 100 GLU A N 1
ATOM 780 C CA . GLU A 1 100 ? 11.578 -6.508 6.802 1.00 51.16 100 GLU A CA 1
ATOM 781 C C . GLU A 1 100 ? 13.089 -6.484 7.105 1.00 51.16 100 GLU A C 1
ATOM 783 O O . GLU A 1 100 ? 13.524 -6.859 8.194 1.00 51.16 100 GLU A O 1
ATOM 788 N N . ALA A 1 101 ? 13.909 -6.006 6.161 1.00 47.72 101 ALA A N 1
ATOM 789 C CA . ALA A 1 101 ? 15.353 -5.845 6.345 1.00 47.72 101 ALA A CA 1
ATOM 790 C C . ALA A 1 101 ? 15.760 -4.511 6.995 1.00 47.72 101 ALA A C 1
ATOM 792 O O . ALA A 1 101 ? 16.938 -4.324 7.335 1.00 47.72 101 ALA A O 1
ATOM 793 N N . SER A 1 102 ? 14.831 -3.568 7.186 1.00 39.12 102 SER A N 1
ATOM 794 C CA . SER A 1 102 ? 15.048 -2.578 8.231 1.00 39.12 102 SER A CA 1
ATOM 795 C C . SER A 1 102 ? 14.842 -3.334 9.533 1.00 39.12 102 SER A C 1
ATOM 797 O O . SER A 1 102 ? 13.811 -3.988 9.661 1.00 39.12 102 SER A O 1
ATOM 799 N N . PRO A 1 103 ? 15.745 -3.253 10.530 1.00 45.84 103 PRO A N 1
ATOM 800 C CA . PRO A 1 103 ? 15.247 -3.492 11.866 1.00 45.84 103 PRO A CA 1
ATOM 801 C C . PRO A 1 103 ? 14.033 -2.562 11.963 1.00 45.84 103 PRO A C 1
ATOM 803 O O . PRO A 1 103 ? 14.168 -1.346 11.773 1.00 45.84 103 PRO A O 1
ATOM 806 N N . ALA A 1 104 ? 12.839 -3.130 12.175 1.00 49.50 104 ALA A N 1
ATOM 807 C CA . ALA A 1 104 ? 11.849 -2.424 12.965 1.00 49.50 104 ALA A CA 1
ATOM 808 C C . ALA A 1 104 ? 12.667 -1.788 14.086 1.00 49.50 104 ALA A C 1
ATOM 810 O O . ALA A 1 104 ? 13.586 -2.453 14.582 1.00 49.50 104 ALA A O 1
ATOM 811 N N . ASP A 1 105 ? 12.459 -0.515 14.409 1.00 47.38 105 ASP A N 1
ATOM 812 C CA . ASP A 1 105 ? 13.020 0.017 15.642 1.00 47.38 105 ASP A CA 1
ATOM 813 C C . ASP A 1 105 ? 12.438 -0.859 16.754 1.00 47.38 105 ASP A C 1
ATOM 815 O O . ASP A 1 105 ? 11.361 -0.601 17.282 1.00 47.38 105 ASP A O 1
ATOM 819 N N . THR A 1 106 ? 13.092 -1.996 17.007 1.00 56.03 106 THR A N 1
ATOM 820 C CA . THR A 1 106 ? 12.752 -2.970 18.013 1.00 56.03 106 THR A CA 1
ATOM 821 C C . THR A 1 106 ? 13.020 -2.158 19.230 1.00 56.03 106 THR A C 1
ATOM 823 O O . THR A 1 106 ? 14.187 -1.934 19.579 1.00 56.03 106 THR A O 1
ATOM 826 N N . LEU A 1 107 ? 11.936 -1.629 19.788 1.00 62.34 107 LEU A N 1
ATOM 827 C CA . LEU A 1 107 ? 11.968 -0.950 21.052 1.00 62.34 107 LEU A CA 1
ATOM 828 C C . LEU A 1 107 ? 12.848 -1.823 21.943 1.00 62.34 107 LEU A C 1
ATOM 830 O O . LEU A 1 107 ? 12.721 -3.055 22.000 1.00 62.34 107 LEU A O 1
ATOM 834 N N . SER A 1 108 ? 13.849 -1.201 22.554 1.00 77.31 108 SER A N 1
ATOM 835 C CA . SER A 1 108 ? 14.657 -1.900 23.539 1.00 77.31 108 SER A CA 1
ATOM 836 C C . SER A 1 108 ? 13.715 -2.563 24.549 1.00 77.31 108 SER A C 1
ATOM 838 O O . SER A 1 108 ? 12.600 -2.092 24.778 1.00 77.31 108 SER A O 1
ATOM 840 N N . THR A 1 109 ? 14.142 -3.657 25.184 1.00 82.69 109 THR A N 1
ATOM 841 C CA . THR A 1 109 ? 13.301 -4.319 26.198 1.00 82.69 109 THR A CA 1
ATOM 842 C C . THR A 1 109 ? 12.823 -3.318 27.263 1.00 82.69 109 THR A C 1
ATOM 844 O O . THR A 1 109 ? 11.702 -3.425 27.746 1.00 82.69 109 THR A O 1
ATOM 847 N N . LEU A 1 110 ? 13.639 -2.299 27.558 1.00 83.81 110 LEU A N 1
ATOM 848 C CA . LEU A 1 110 ? 13.283 -1.194 28.443 1.00 83.81 110 LEU A CA 1
ATOM 849 C C . LEU A 1 110 ? 12.152 -0.316 27.883 1.00 83.81 110 LEU A C 1
ATOM 851 O O . LEU A 1 110 ? 11.220 -0.010 28.611 1.00 83.81 110 LEU A O 1
ATOM 855 N N . GLN A 1 111 ? 12.195 0.054 26.602 1.00 85.12 111 GLN A N 1
ATOM 856 C CA . GLN A 1 111 ? 11.119 0.821 25.964 1.00 85.12 111 GLN A CA 1
ATOM 857 C C . GLN A 1 111 ? 9.807 0.032 25.896 1.00 85.12 111 GLN A C 1
ATOM 859 O O . GLN A 1 111 ? 8.755 0.609 26.147 1.00 85.12 111 GLN A O 1
ATOM 864 N N . HIS A 1 112 ? 9.856 -1.281 25.636 1.00 88.56 112 HIS A N 1
ATOM 865 C CA . HIS A 1 112 ? 8.666 -2.130 25.757 1.00 88.56 112 HIS A CA 1
ATOM 866 C C . HIS A 1 112 ? 8.128 -2.149 27.190 1.00 88.56 112 HIS A C 1
ATOM 868 O O . HIS A 1 112 ? 6.925 -2.024 27.375 1.00 88.56 112 HIS A O 1
ATOM 874 N N . ALA A 1 113 ? 8.993 -2.254 28.204 1.00 87.31 113 ALA A N 1
ATOM 875 C CA . ALA A 1 113 ? 8.565 -2.211 29.601 1.00 87.31 113 ALA A CA 1
ATOM 876 C C . ALA A 1 113 ? 7.922 -0.863 29.975 1.00 87.31 113 ALA A C 1
ATOM 878 O O . ALA A 1 113 ? 6.893 -0.847 30.643 1.00 87.31 113 ALA A O 1
ATOM 879 N N . SER A 1 114 ? 8.491 0.258 29.518 1.00 90.12 114 SER A N 1
ATOM 880 C CA . SER A 1 114 ? 7.911 1.591 29.725 1.00 90.12 114 SER A CA 1
ATOM 881 C C . SER A 1 114 ? 6.556 1.744 29.038 1.00 90.12 114 SER A C 1
ATOM 883 O O . SER A 1 114 ? 5.633 2.277 29.645 1.00 90.12 114 SER A O 1
ATOM 885 N N . HIS A 1 115 ? 6.429 1.252 27.804 1.00 91.25 115 HIS A N 1
ATOM 886 C CA . HIS A 1 115 ? 5.178 1.303 27.054 1.00 91.25 115 HIS A CA 1
ATOM 887 C C . HIS A 1 115 ? 4.102 0.442 27.726 1.00 91.25 115 HIS A C 1
ATOM 889 O O . HIS A 1 115 ? 3.027 0.937 28.028 1.00 91.25 115 HIS A O 1
ATOM 895 N N . LEU A 1 116 ? 4.431 -0.800 28.098 1.00 93.81 116 LEU A N 1
ATOM 896 C CA . LEU A 1 116 ? 3.527 -1.682 28.841 1.00 93.81 116 LEU A CA 1
ATOM 897 C C . LEU A 1 116 ? 3.044 -1.060 30.150 1.00 93.81 116 LEU A C 1
ATOM 899 O O . LEU A 1 116 ? 1.869 -1.186 30.479 1.00 93.81 116 LEU A O 1
ATOM 903 N N . LEU A 1 117 ? 3.939 -0.405 30.897 1.00 95.12 117 LEU A N 1
ATOM 904 C CA . LEU A 1 117 ? 3.580 0.256 32.150 1.00 95.12 117 LEU A CA 1
ATOM 905 C C . LEU A 1 117 ? 2.584 1.398 31.918 1.00 95.12 117 LEU A C 1
ATOM 907 O O . LEU A 1 117 ? 1.641 1.525 32.695 1.00 95.12 117 LEU A O 1
ATOM 911 N N . LYS A 1 118 ? 2.800 2.207 30.873 1.00 95.62 118 LYS A N 1
ATOM 912 C CA . LYS A 1 118 ? 1.915 3.318 30.515 1.00 95.62 118 LYS A CA 1
ATOM 913 C C . LYS A 1 118 ? 0.530 2.802 30.129 1.00 95.62 118 LYS A C 1
ATOM 915 O O . LYS A 1 118 ? -0.421 3.080 30.851 1.00 95.62 118 LYS A O 1
ATOM 920 N N . GLU A 1 119 ? 0.448 1.977 29.087 1.00 96.75 119 GLU A N 1
ATOM 921 C CA . GLU A 1 119 ? -0.843 1.535 28.542 1.00 96.75 119 GLU A CA 1
ATOM 922 C C . GLU A 1 119 ? -1.617 0.666 29.552 1.00 96.75 119 GLU A C 1
ATOM 924 O O . GLU A 1 119 ? -2.829 0.787 29.701 1.00 96.75 119 GLU A O 1
ATOM 929 N N . SER A 1 120 ? -0.928 -0.175 30.341 1.00 95.44 120 SER A N 1
ATOM 930 C CA . SER A 1 120 ? -1.598 -0.936 31.412 1.00 95.44 120 SER A CA 1
ATOM 931 C C . SER A 1 120 ? -2.100 -0.028 32.537 1.00 95.44 120 SER A C 1
ATOM 933 O O . SER A 1 120 ? -3.125 -0.320 33.147 1.00 95.44 120 SER A O 1
ATOM 935 N N . GLY A 1 121 ? -1.376 1.053 32.844 1.00 96.50 121 GLY A N 1
ATOM 936 C CA . GLY A 1 121 ? -1.786 2.036 33.842 1.00 96.50 121 GLY A CA 1
ATOM 937 C C . GLY A 1 121 ? -3.019 2.821 33.398 1.00 96.50 121 GLY A C 1
ATOM 938 O O . GLY A 1 121 ? -3.941 2.993 34.194 1.00 96.50 121 GLY A O 1
ATOM 939 N N . GLU A 1 122 ? -3.058 3.235 32.131 1.00 96.06 122 GLU A N 1
ATOM 940 C CA . GLU A 1 122 ? -4.196 3.929 31.514 1.00 96.06 122 GLU A CA 1
ATOM 941 C C . GLU A 1 122 ? -5.430 3.014 31.466 1.00 96.06 122 GLU A C 1
ATOM 943 O O . GLU A 1 122 ? -6.486 3.391 31.976 1.00 96.06 122 GLU A O 1
ATOM 948 N N . ALA A 1 123 ? -5.274 1.754 31.044 1.00 96.50 123 ALA A N 1
ATOM 949 C CA . ALA A 1 123 ? -6.348 0.760 31.067 1.00 96.50 123 ALA A CA 1
ATOM 950 C C . ALA A 1 123 ? -6.896 0.474 32.478 1.00 96.50 123 ALA A C 1
ATOM 952 O O . ALA A 1 123 ? -8.111 0.380 32.671 1.00 96.50 123 ALA A O 1
ATOM 953 N N . VAL A 1 124 ? -6.022 0.346 33.486 1.00 97.44 124 VAL A N 1
ATOM 954 C CA . VAL A 1 124 ? -6.449 0.179 34.888 1.00 97.44 124 VAL A CA 1
ATOM 955 C C . VAL A 1 124 ? -7.188 1.421 35.378 1.00 97.44 124 VAL A C 1
ATOM 957 O O . VAL A 1 124 ? -8.236 1.290 36.009 1.00 97.44 124 VAL A O 1
ATOM 960 N N . ASN A 1 125 ? -6.678 2.616 35.076 1.00 96.75 125 ASN A N 1
ATOM 961 C CA . ASN A 1 125 ? -7.324 3.864 35.462 1.00 96.75 125 ASN A CA 1
ATOM 962 C C . ASN A 1 125 ? -8.715 3.993 34.826 1.00 96.75 125 ASN A C 1
ATOM 964 O O . ASN A 1 125 ? -9.674 4.287 35.532 1.00 96.75 125 ASN A O 1
ATOM 968 N N . ALA A 1 126 ? -8.852 3.679 33.536 1.00 96.06 126 ALA A N 1
ATOM 969 C CA . ALA A 1 126 ? -10.133 3.707 32.838 1.00 96.06 126 ALA A CA 1
ATOM 970 C C . ALA A 1 126 ? -11.149 2.719 33.440 1.00 96.06 126 ALA A C 1
ATOM 972 O O . ALA A 1 126 ? -12.297 3.088 33.682 1.00 96.06 126 ALA A O 1
ATOM 973 N N . LEU A 1 127 ? -10.721 1.496 33.785 1.00 97.25 127 LEU A N 1
ATOM 974 C CA . LEU A 1 127 ? -11.566 0.533 34.505 1.00 97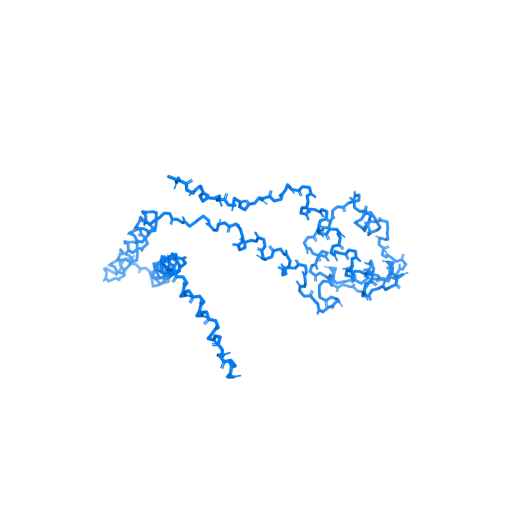.25 127 LEU A CA 1
ATOM 975 C C . LEU A 1 127 ? -12.021 1.062 35.874 1.00 97.25 127 LEU A C 1
ATOM 977 O O . LEU A 1 127 ? -13.181 0.886 36.243 1.00 97.25 127 LEU A O 1
ATOM 981 N N . MET A 1 128 ? -11.130 1.715 36.626 1.00 97.06 128 MET A N 1
ATOM 982 C CA . MET A 1 128 ? -11.473 2.301 37.926 1.00 97.06 128 MET A CA 1
ATOM 983 C C . MET A 1 128 ? -12.431 3.490 37.793 1.00 97.06 128 MET A C 1
ATOM 985 O O . MET A 1 128 ? -13.363 3.609 38.591 1.00 97.06 128 MET A O 1
ATOM 989 N N . SER A 1 129 ? -12.236 4.346 36.789 1.00 95.75 129 SER A N 1
ATOM 990 C CA . SER A 1 129 ? -13.154 5.443 36.471 1.00 95.75 129 SER A CA 1
ATOM 991 C C . SER A 1 129 ? -14.527 4.919 36.062 1.00 95.75 129 SER A C 1
ATOM 993 O O . SER A 1 129 ? -15.538 5.448 36.524 1.00 95.75 129 SER A O 1
ATOM 995 N N . LEU A 1 130 ? -14.579 3.846 35.265 1.00 94.81 130 LEU A N 1
ATOM 996 C CA . LEU A 1 130 ? -15.829 3.204 34.871 1.00 94.81 130 LEU A CA 1
ATOM 997 C C . LEU A 1 130 ? -16.585 2.631 36.084 1.00 94.81 130 LEU A C 1
ATOM 999 O O . LEU A 1 130 ? -17.783 2.867 36.211 1.00 94.81 130 LEU A O 1
ATOM 1003 N N . GLU A 1 131 ? -15.894 1.947 37.003 1.00 94.88 131 GLU A N 1
ATOM 1004 C CA . GLU A 1 131 ? -16.490 1.418 38.246 1.00 94.88 131 GLU A CA 1
ATOM 1005 C C . GLU A 1 131 ? -16.973 2.537 39.184 1.00 94.88 131 GLU A C 1
ATOM 1007 O O . GLU A 1 131 ? -18.004 2.411 39.843 1.00 94.88 131 GLU A O 1
ATOM 1012 N N . SER A 1 132 ? -16.250 3.658 39.222 1.00 93.38 132 SER A N 1
ATOM 1013 C CA . SER A 1 132 ? -16.600 4.820 40.053 1.00 93.38 132 SER A CA 1
ATOM 1014 C C . SER A 1 132 ? -17.752 5.651 39.471 1.00 93.38 132 SER A C 1
ATOM 1016 O O . SER A 1 132 ? -18.267 6.536 40.151 1.00 93.38 132 SER A O 1
ATOM 1018 N N . GLY A 1 133 ? -18.178 5.356 38.236 1.00 91.19 133 GLY A N 1
ATOM 1019 C CA . GLY A 1 133 ? -19.266 6.042 37.535 1.00 91.19 133 GLY A CA 1
ATOM 1020 C C . GLY A 1 133 ? -18.856 7.302 36.765 1.00 91.19 133 GLY A C 1
ATOM 1021 O O . GLY A 1 133 ? -19.720 7.935 36.163 1.00 91.19 133 GLY A O 1
ATOM 1022 N N . ASP A 1 134 ? -17.564 7.642 36.749 1.00 90.38 134 ASP A N 1
ATOM 1023 C CA . ASP A 1 134 ? -17.011 8.823 36.067 1.00 90.38 134 ASP A CA 1
ATOM 1024 C C . ASP A 1 134 ? -16.439 8.501 34.669 1.00 90.38 134 ASP A C 1
ATOM 1026 O O . ASP A 1 134 ? -16.052 9.409 33.935 1.00 90.38 134 ASP A O 1
ATOM 1030 N N . GLY A 1 135 ? -16.346 7.217 34.302 1.00 87.81 135 GLY A N 1
ATOM 1031 C CA . GLY A 1 135 ? -15.743 6.746 33.049 1.00 87.81 135 GLY A CA 1
ATOM 1032 C C . GLY A 1 135 ? -16.747 6.389 31.948 1.00 87.81 135 GLY A C 1
ATOM 1033 O O . GLY A 1 135 ? -17.884 6.001 32.217 1.00 87.81 135 GLY A O 1
ATOM 1034 N N . ASP A 1 136 ? -16.298 6.462 30.691 1.00 94.88 136 ASP A N 1
ATOM 1035 C CA . ASP A 1 136 ? -17.053 6.037 29.508 1.00 94.88 136 ASP A CA 1
ATOM 1036 C C . ASP A 1 136 ? -16.672 4.613 29.053 1.00 94.88 136 ASP A C 1
ATOM 1038 O O . ASP A 1 136 ? -15.504 4.214 29.062 1.00 94.88 136 ASP A O 1
ATOM 1042 N N . ILE A 1 137 ? -17.667 3.826 28.620 1.00 93.69 137 ILE A N 1
ATOM 1043 C CA . ILE A 1 137 ? -17.466 2.431 28.182 1.00 93.69 137 ILE A CA 1
ATOM 1044 C C . ILE A 1 137 ? -16.627 2.359 26.899 1.00 93.69 137 ILE A C 1
ATOM 1046 O O . ILE A 1 137 ? -15.843 1.421 26.732 1.00 93.69 137 ILE A O 1
ATOM 1050 N N . SER A 1 138 ? -16.814 3.297 25.966 1.00 93.38 138 SER A N 1
ATOM 1051 C CA . SER A 1 138 ? -16.078 3.313 24.700 1.00 93.38 138 SER A CA 1
ATOM 1052 C C . SER A 1 138 ? -14.618 3.686 24.923 1.00 93.38 138 SER A C 1
ATOM 1054 O O . SER A 1 138 ? -13.745 3.015 24.377 1.00 93.38 138 SER A O 1
ATOM 1056 N N . GLU A 1 139 ? -14.358 4.701 25.746 1.00 89.88 139 GLU A N 1
ATOM 1057 C CA . GLU A 1 139 ? -13.007 5.097 26.160 1.00 89.88 139 GLU A CA 1
ATOM 1058 C C . GLU A 1 139 ? -12.305 3.948 26.889 1.00 89.88 139 GLU A C 1
ATOM 1060 O O . GLU A 1 139 ? -11.253 3.493 26.455 1.00 89.88 139 GLU A O 1
ATOM 1065 N N . THR A 1 140 ? -12.958 3.347 27.888 1.00 93.19 140 THR A N 1
ATOM 1066 C CA . THR A 1 140 ? -12.402 2.191 28.612 1.00 93.19 140 THR A CA 1
ATOM 1067 C C . THR A 1 140 ? -12.066 1.026 27.679 1.00 93.19 140 THR A C 1
ATOM 1069 O O . THR A 1 140 ? -11.058 0.341 27.855 1.00 93.19 140 THR A O 1
ATOM 1072 N N . ARG A 1 141 ? -12.896 0.775 26.657 1.00 95.31 141 ARG A N 1
ATOM 1073 C CA . ARG A 1 141 ? -12.609 -0.259 25.655 1.00 95.31 141 ARG A CA 1
ATOM 1074 C C . ARG A 1 141 ? -11.389 0.090 24.803 1.00 95.31 141 ARG A C 1
ATOM 1076 O O . ARG A 1 141 ? -10.633 -0.826 24.494 1.00 95.31 141 ARG A O 1
ATOM 1083 N N . ALA A 1 142 ? -11.232 1.349 24.398 1.00 94.38 142 ALA A N 1
ATOM 1084 C CA . ALA A 1 142 ? -10.079 1.792 23.619 1.00 94.38 142 ALA A CA 1
ATOM 1085 C C . ALA A 1 142 ? -8.782 1.573 24.412 1.00 94.38 142 ALA A C 1
ATOM 1087 O O . ALA A 1 142 ? -7.902 0.862 23.935 1.00 94.38 142 ALA A O 1
ATOM 1088 N N . GLU A 1 143 ? -8.746 2.018 25.668 1.00 96.44 143 GLU A N 1
ATOM 1089 C CA . GLU A 1 143 ? -7.590 1.855 2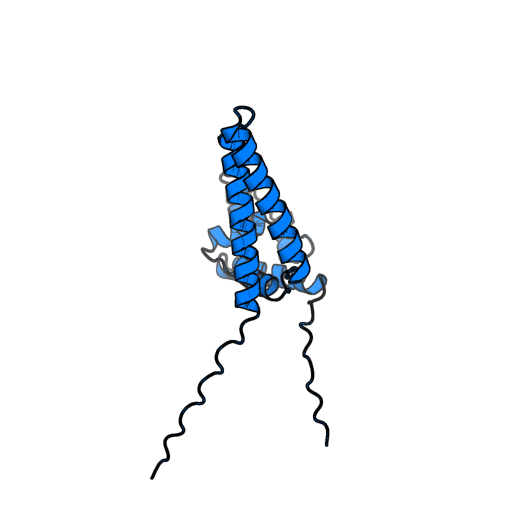6.562 1.00 96.44 143 GLU A CA 1
ATOM 1090 C C . GLU A 1 143 ? -7.206 0.375 26.771 1.00 96.44 143 GLU A C 1
ATOM 1092 O O . GLU A 1 143 ? -6.037 -0.010 26.738 1.00 96.44 143 GLU A O 1
ATOM 1097 N N . LEU A 1 144 ? -8.196 -0.517 26.911 1.00 94.06 144 LEU A N 1
ATOM 1098 C CA . LEU A 1 144 ? -7.949 -1.964 27.005 1.00 94.06 144 LEU A CA 1
ATOM 1099 C C . LEU A 1 144 ? -7.376 -2.567 25.714 1.00 94.06 144 LEU A C 1
ATOM 1101 O O . LEU A 1 144 ? -6.613 -3.537 25.774 1.00 94.06 144 LEU A O 1
ATOM 1105 N N . ILE A 1 145 ? -7.765 -2.041 24.551 1.00 96.69 145 ILE A N 1
ATOM 1106 C CA . ILE A 1 145 ? -7.227 -2.475 23.258 1.00 96.69 145 ILE A CA 1
ATOM 1107 C C . ILE A 1 145 ? -5.775 -2.012 23.126 1.00 96.69 145 ILE A C 1
ATOM 1109 O O . ILE A 1 145 ? -4.928 -2.839 22.795 1.00 96.69 145 ILE A O 1
ATOM 1113 N N . GLU A 1 146 ? -5.467 -0.761 23.468 1.00 90.44 146 GLU A N 1
ATOM 1114 C CA . GLU A 1 146 ? -4.102 -0.217 23.424 1.00 90.44 146 GLU A CA 1
ATOM 1115 C C . GLU A 1 146 ? -3.155 -0.994 24.355 1.00 90.44 146 GLU A C 1
ATOM 1117 O O . GLU A 1 146 ? -2.075 -1.432 23.942 1.00 90.44 146 GLU A O 1
ATOM 1122 N N . ALA A 1 147 ? -3.605 -1.327 25.571 1.00 94.06 147 ALA A N 1
ATOM 1123 C CA . ALA A 1 147 ? -2.851 -2.191 26.480 1.00 94.06 147 ALA A CA 1
ATOM 1124 C C . ALA A 1 147 ? -2.596 -3.596 25.900 1.00 94.06 147 ALA A C 1
ATOM 1126 O O . ALA A 1 147 ? -1.496 -4.144 26.037 1.00 94.06 147 ALA A O 1
ATOM 1127 N N . ARG A 1 148 ? -3.587 -4.192 25.220 1.00 96.31 148 ARG A N 1
ATOM 1128 C CA . ARG A 1 148 ? -3.422 -5.486 24.537 1.00 96.31 148 ARG A CA 1
ATOM 1129 C C . ARG A 1 148 ? -2.415 -5.385 23.391 1.00 96.31 148 ARG A C 1
ATOM 1131 O O . ARG A 1 148 ? -1.557 -6.259 23.273 1.00 96.31 148 ARG A O 1
ATOM 1138 N N . GLU A 1 149 ? -2.496 -4.346 22.568 1.00 92.19 149 GLU A N 1
ATOM 1139 C CA . GLU A 1 149 ? -1.570 -4.121 21.454 1.00 92.19 149 GLU A CA 1
ATOM 1140 C C . GLU A 1 149 ? -0.128 -3.958 21.954 1.00 92.19 149 GLU A C 1
ATOM 1142 O O . GLU A 1 149 ? 0.793 -4.570 21.406 1.00 92.19 149 GLU A O 1
ATOM 1147 N N . ALA A 1 150 ? 0.078 -3.243 23.065 1.00 91.00 150 ALA A N 1
ATOM 1148 C CA . ALA A 1 150 ? 1.390 -3.119 23.698 1.00 91.00 150 ALA A CA 1
ATOM 1149 C C . ALA A 1 150 ? 1.963 -4.482 24.146 1.00 91.00 150 ALA A C 1
ATOM 1151 O O . ALA A 1 150 ? 3.159 -4.746 23.960 1.00 91.00 150 ALA A O 1
ATOM 1152 N N . VAL A 1 151 ? 1.121 -5.375 24.688 1.00 92.44 151 VAL A N 1
ATOM 1153 C CA . VAL A 1 151 ? 1.499 -6.760 25.040 1.00 92.44 151 VAL A CA 1
ATOM 1154 C C . VAL A 1 151 ? 1.865 -7.567 23.799 1.00 92.44 151 VAL A C 1
ATOM 1156 O O . VAL A 1 151 ? 2.910 -8.223 23.783 1.00 92.44 151 VAL A O 1
ATOM 1159 N N . GLU A 1 152 ? 1.053 -7.503 22.747 1.00 92.12 152 GLU A N 1
ATOM 1160 C CA . GLU A 1 152 ? 1.301 -8.226 21.496 1.00 92.12 152 GLU A CA 1
ATOM 1161 C C . GLU A 1 152 ? 2.610 -7.778 20.835 1.00 92.12 152 GLU A C 1
ATOM 1163 O O . GLU A 1 152 ? 3.422 -8.618 20.438 1.00 92.12 152 GLU A O 1
ATOM 1168 N N . MET A 1 153 ? 2.885 -6.472 20.820 1.00 85.44 153 MET A N 1
ATOM 1169 C CA . MET A 1 153 ? 4.153 -5.926 20.338 1.00 85.44 153 MET A CA 1
ATOM 1170 C C . MET A 1 153 ? 5.354 -6.413 21.158 1.00 85.44 153 MET A C 1
ATOM 1172 O O . MET A 1 153 ? 6.391 -6.769 20.593 1.00 85.44 153 MET A O 1
ATOM 1176 N N . ALA A 1 154 ? 5.244 -6.442 22.489 1.00 87.00 154 ALA A N 1
ATOM 1177 C CA . ALA A 1 154 ? 6.323 -6.923 23.350 1.00 87.00 154 ALA A CA 1
ATOM 1178 C C . ALA A 1 154 ? 6.598 -8.425 23.147 1.00 87.00 154 ALA A C 1
ATOM 1180 O O . ALA A 1 154 ? 7.761 -8.840 23.090 1.00 87.00 154 ALA A O 1
ATOM 1181 N N . LEU A 1 155 ? 5.546 -9.236 22.985 1.00 86.88 155 LEU A N 1
ATOM 1182 C CA . LEU A 1 155 ? 5.652 -10.666 22.681 1.00 86.88 155 LEU A CA 1
ATOM 1183 C C . LEU A 1 155 ? 6.268 -10.912 21.301 1.00 86.88 155 LEU A C 1
ATOM 1185 O O . LEU A 1 155 ? 7.150 -11.762 21.170 1.00 86.88 155 LEU A O 1
ATOM 1189 N N . ALA A 1 156 ? 5.860 -10.149 20.286 1.00 82.06 156 ALA A N 1
ATOM 1190 C CA . ALA A 1 156 ? 6.448 -10.224 18.952 1.00 82.06 156 ALA A CA 1
ATOM 1191 C C . ALA A 1 156 ? 7.957 -9.929 18.995 1.00 82.06 156 ALA A C 1
ATOM 1193 O O . ALA A 1 156 ? 8.756 -10.705 18.468 1.00 82.06 156 ALA A O 1
ATOM 1194 N N . SER A 1 157 ? 8.365 -8.879 19.713 1.00 80.19 157 SER A N 1
ATOM 1195 C CA . SER A 1 157 ? 9.780 -8.548 19.923 1.00 80.19 157 SER A CA 1
ATOM 1196 C C . SER A 1 157 ? 10.553 -9.619 20.696 1.00 80.19 157 SER A C 1
ATOM 1198 O O . SER A 1 157 ? 11.733 -9.845 20.421 1.00 80.19 157 SER A O 1
ATOM 1200 N N . LEU A 1 158 ? 9.922 -10.292 21.662 1.00 79.56 158 LEU A N 1
ATOM 1201 C CA . LEU A 1 158 ? 10.534 -11.408 22.385 1.00 79.56 158 LEU A CA 1
ATOM 1202 C C . LEU A 1 158 ? 10.744 -12.619 21.464 1.00 79.56 158 LEU A C 1
ATOM 1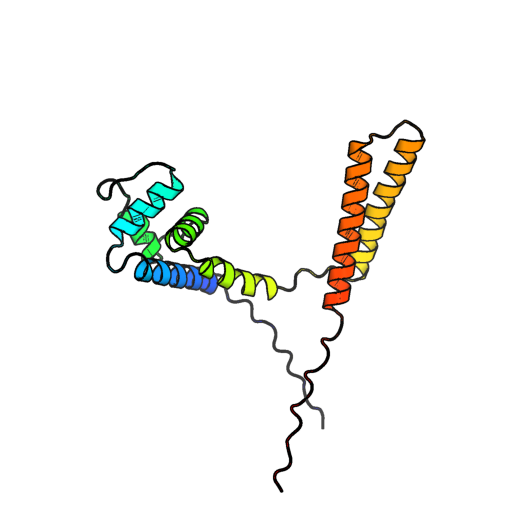204 O O . LEU A 1 158 ? 11.830 -13.198 21.454 1.00 79.56 158 LEU A O 1
ATOM 1208 N N . ASN A 1 159 ? 9.742 -12.960 20.655 1.00 76.69 159 ASN A N 1
ATOM 1209 C CA . ASN A 1 159 ? 9.803 -14.068 19.701 1.00 76.69 159 ASN A CA 1
ATOM 1210 C C . ASN A 1 159 ? 10.834 -13.815 18.596 1.00 76.69 159 ASN A C 1
ATOM 1212 O O . ASN A 1 159 ? 11.576 -14.723 18.234 1.00 76.69 159 ASN A O 1
ATOM 1216 N N . ALA A 1 160 ? 10.957 -12.572 18.126 1.00 71.75 160 ALA A N 1
ATOM 1217 C CA . ALA A 1 160 ? 11.995 -12.175 17.176 1.00 71.75 160 ALA A CA 1
ATOM 1218 C C . ALA A 1 160 ? 13.422 -12.291 17.755 1.00 71.75 160 ALA A C 1
ATOM 1220 O O . ALA A 1 160 ? 14.386 -12.441 17.005 1.00 71.75 160 ALA A O 1
ATOM 1221 N N . LYS A 1 161 ? 13.577 -12.241 19.087 1.00 68.69 161 LYS A N 1
ATOM 1222 C CA . LYS A 1 161 ? 14.858 -12.468 19.781 1.00 68.69 161 LYS A CA 1
ATOM 1223 C C . LYS A 1 161 ? 15.145 -13.943 20.063 1.00 68.69 161 LYS A C 1
ATOM 1225 O O . LYS A 1 161 ? 16.286 -14.266 20.401 1.00 68.69 161 LYS A O 1
ATOM 1230 N N . ALA A 1 162 ? 14.156 -14.832 19.960 1.00 59.47 162 ALA A N 1
ATOM 1231 C CA . ALA A 1 162 ? 14.374 -16.254 20.177 1.00 59.47 162 ALA A CA 1
ATOM 1232 C C . ALA A 1 162 ? 15.272 -16.818 19.056 1.00 59.47 162 ALA A C 1
ATOM 1234 O O . ALA A 1 162 ? 15.012 -16.573 17.876 1.00 59.47 162 ALA A O 1
ATOM 1235 N N . PRO A 1 163 ? 16.348 -17.561 19.378 1.00 49.16 163 PRO A N 1
ATOM 1236 C CA . PRO A 1 163 ? 17.181 -18.172 18.354 1.00 49.16 163 PRO A CA 1
ATOM 1237 C C . PRO A 1 163 ? 16.351 -19.183 17.556 1.00 49.16 163 PRO A C 1
ATOM 1239 O O . PRO A 1 163 ? 15.784 -20.117 18.122 1.00 49.16 163 PRO A O 1
ATOM 1242 N N . SER A 1 164 ? 16.303 -18.999 16.234 1.00 44.66 164 SER A N 1
ATOM 1243 C CA . SER A 1 164 ? 15.748 -19.985 15.303 1.00 44.66 164 SER A CA 1
ATOM 1244 C C . SER A 1 164 ? 16.401 -21.353 15.562 1.00 44.66 164 SER A C 1
ATOM 1246 O O . SER A 1 164 ? 17.632 -21.402 15.702 1.00 44.66 164 SER A O 1
ATOM 1248 N N . PRO A 1 165 ? 15.637 -22.460 15.667 1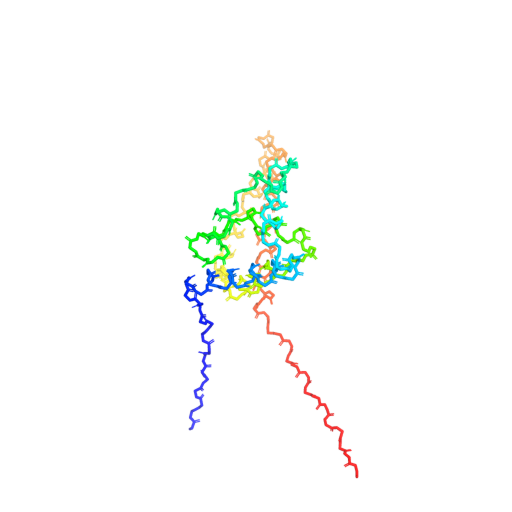.00 49.75 165 PRO A N 1
ATOM 1249 C CA . PRO A 1 165 ? 16.230 -23.779 15.835 1.00 49.75 165 PRO A CA 1
ATOM 1250 C C . PRO A 1 165 ? 17.179 -24.036 14.662 1.00 49.75 165 PRO A C 1
ATOM 1252 O O . PRO A 1 165 ? 16.793 -23.930 13.497 1.00 49.75 165 PRO A O 1
ATOM 1255 N N . ALA A 1 166 ? 18.445 -24.317 14.980 1.00 42.84 166 ALA A N 1
ATOM 1256 C CA . ALA A 1 166 ? 19.482 -24.533 13.981 1.00 42.84 166 ALA A CA 1
ATOM 1257 C C . ALA A 1 166 ? 19.023 -25.581 12.948 1.00 42.84 166 ALA A C 1
ATOM 1259 O O . ALA A 1 166 ? 18.423 -26.589 13.337 1.00 42.84 166 ALA A O 1
ATOM 1260 N N . PRO A 1 167 ? 19.306 -25.382 11.647 1.00 44.69 167 PRO A N 1
ATOM 1261 C CA . PRO A 1 167 ? 18.957 -26.360 10.631 1.00 44.69 167 PRO A CA 1
ATOM 1262 C C . PRO A 1 167 ? 19.624 -27.691 10.977 1.00 44.69 167 PRO A C 1
ATOM 1264 O O . PRO A 1 167 ? 20.846 -27.779 11.114 1.00 44.69 167 PRO A O 1
ATOM 1267 N N . VAL A 1 168 ? 18.801 -28.726 11.139 1.00 50.72 168 VAL A N 1
ATOM 1268 C CA . VAL A 1 168 ? 19.260 -30.098 11.345 1.00 50.72 168 VAL A CA 1
ATOM 1269 C C . VAL A 1 168 ? 20.099 -30.468 10.124 1.00 50.72 168 VAL A C 1
ATOM 1271 O O . VAL A 1 168 ? 19.590 -30.500 9.003 1.00 50.72 168 VAL A O 1
ATOM 1274 N N . ALA A 1 169 ? 21.403 -30.673 10.316 1.00 46.75 169 ALA A N 1
ATOM 1275 C CA . ALA A 1 169 ? 22.297 -31.031 9.223 1.00 46.75 169 ALA A CA 1
ATOM 1276 C C . ALA A 1 169 ? 21.791 -32.320 8.545 1.00 46.75 169 ALA A C 1
ATOM 1278 O O . ALA A 1 169 ? 21.427 -33.267 9.251 1.00 46.75 169 ALA A O 1
ATOM 1279 N N . PRO A 1 170 ? 21.762 -32.392 7.200 1.00 45.94 170 PRO A N 1
ATOM 1280 C CA . PRO A 1 170 ? 21.320 -33.590 6.510 1.00 45.94 170 PRO A CA 1
ATOM 1281 C C . PRO A 1 170 ? 22.244 -34.750 6.880 1.00 45.94 170 PRO A C 1
ATOM 1283 O O . PRO A 1 170 ? 23.452 -34.723 6.640 1.00 45.94 170 PRO A O 1
ATOM 1286 N N . MET A 1 171 ? 21.639 -35.762 7.494 1.00 49.84 171 MET A N 1
ATOM 1287 C CA . MET A 1 171 ? 22.235 -37.044 7.834 1.00 49.84 171 MET A CA 1
ATOM 1288 C C . MET A 1 171 ? 22.836 -37.651 6.561 1.00 49.84 171 MET A C 1
ATOM 1290 O O . MET A 1 171 ? 22.115 -38.171 5.708 1.00 49.84 171 MET A O 1
ATOM 1294 N N . GLN A 1 172 ? 24.158 -37.537 6.402 1.00 52.16 172 GLN A N 1
ATOM 1295 C CA . GLN A 1 172 ? 24.870 -38.180 5.305 1.00 52.16 172 GLN A CA 1
ATOM 1296 C C . GLN A 1 172 ? 24.655 -39.688 5.435 1.00 52.16 172 GLN A C 1
ATOM 1298 O O . GLN A 1 172 ? 25.174 -40.330 6.351 1.00 52.16 172 GLN A O 1
ATOM 1303 N N . ARG A 1 173 ? 23.856 -40.256 4.526 1.00 49.66 173 ARG A N 1
ATOM 1304 C CA . ARG A 1 173 ? 23.773 -41.705 4.358 1.00 49.66 173 ARG A CA 1
ATOM 1305 C C . ARG A 1 173 ? 25.162 -42.179 3.948 1.00 49.66 173 ARG A C 1
ATOM 1307 O O . ARG A 1 173 ? 25.623 -41.860 2.856 1.00 49.66 173 ARG A O 1
ATOM 1314 N N . ARG A 1 174 ? 25.833 -42.914 4.837 1.00 47.62 174 ARG A N 1
ATOM 1315 C CA . ARG A 1 174 ? 27.029 -43.679 4.486 1.00 47.62 174 ARG A CA 1
ATOM 1316 C C . ARG A 1 174 ? 26.621 -44.693 3.418 1.00 47.62 174 ARG A C 1
ATOM 1318 O O . ARG A 1 174 ? 25.818 -45.579 3.703 1.00 47.62 174 ARG A O 1
ATOM 1325 N N . ALA A 1 175 ? 27.120 -44.517 2.198 1.00 54.78 175 ALA A N 1
ATOM 1326 C CA . ALA A 1 175 ? 27.149 -45.589 1.216 1.00 54.78 175 ALA A CA 1
ATOM 1327 C C . ALA A 1 175 ? 28.144 -46.646 1.719 1.00 54.78 175 ALA A C 1
ATOM 1329 O O . ALA A 1 175 ? 29.229 -46.286 2.186 1.00 54.78 175 ALA A O 1
ATOM 1330 N N . GLY A 1 176 ? 27.698 -47.903 1.727 1.00 54.81 176 GLY A N 1
ATOM 1331 C CA . GLY A 1 176 ? 28.527 -49.074 2.009 1.00 54.81 176 GLY A CA 1
ATOM 1332 C C . GLY A 1 176 ? 29.399 -49.467 0.829 1.00 54.81 176 GLY A C 1
ATOM 1333 O O . GLY A 1 176 ? 29.205 -48.895 -0.268 1.00 54.81 176 GLY A O 1
#